Protein AF-A0A0U2J6K1-F1 (afdb_monomer_lite)

Foldseek 3Di:
DVVVVVVVPDDQVFQWEWEDEPDFKIKIKGWAAAWPDWDWDDDFQEIEIETEHDPDHPPDTDIDIDMGTHDPSNPYYWYHYNNHTDDHPYYYYD

Organism: NCBI:txid200991

Secondary structure (DSSP, 8-state):
-HHHHHHHH--TT-SEEEEEETTTEEEEEEEES-EEEEEEEEETTEEEEEEEE-SS--SSPEEEEEEEE--TT--EEEEEETTEEE--SEEEE-

Sequence (94 aa):
MVQQELQNVIDPTAPLQLINEGEDIAYIVYQFEAIVAADIEEDGETIKVNLNVAEEGNDVSEQTIYKLTLNEDHEIIEVFVDGEATPIDVVSRI

pLDDT: mean 83.99, std 11.04, range [52.03, 94.5]

Radius of gyration: 13.1 Å; chains: 1; bounding box: 38×21×32 Å

Structure (mmCIF, N/CA/C/O backbone):
data_AF-A0A0U2J6K1-F1
#
_entry.id   AF-A0A0U2J6K1-F1
#
loop_
_atom_site.group_PDB
_atom_site.id
_atom_site.type_symbol
_atom_site.label_atom_id
_atom_site.label_alt_id
_atom_site.label_comp_id
_atom_site.label_asym_id
_atom_site.label_entity_id
_atom_site.label_seq_id
_atom_site.pdbx_PDB_ins_code
_atom_site.Cartn_x
_atom_site.Cartn_y
_atom_site.Cartn_z
_atom_site.occupancy
_atom_site.B_iso_or_equiv
_atom_site.auth_seq_id
_atom_site.auth_comp_id
_atom_site.auth_asym_id
_atom_site.auth_atom_id
_atom_site.pdbx_PDB_model_num
ATOM 1 N N . MET A 1 1 ? 6.259 12.339 14.033 1.00 56.59 1 MET A N 1
ATOM 2 C CA . MET A 1 1 ? 6.437 11.075 14.778 1.00 56.59 1 MET A CA 1
ATOM 3 C C . MET A 1 1 ? 6.001 9.900 13.914 1.00 56.59 1 MET A C 1
ATOM 5 O O . MET A 1 1 ? 6.840 9.046 13.685 1.00 56.59 1 MET A O 1
ATOM 9 N N . VAL A 1 2 ? 4.829 9.980 13.267 1.00 64.44 2 VAL A N 1
ATOM 10 C CA . VAL A 1 2 ? 4.312 9.005 12.276 1.00 64.44 2 VAL A CA 1
ATOM 11 C C . VAL A 1 2 ? 5.356 8.450 11.293 1.00 64.44 2 VAL A C 1
ATOM 13 O O . VAL A 1 2 ? 5.450 7.245 11.127 1.00 64.44 2 VAL A O 1
ATOM 16 N N . GLN A 1 3 ? 6.210 9.287 10.688 1.00 75.12 3 GLN A N 1
ATOM 17 C CA . GLN A 1 3 ? 7.230 8.797 9.743 1.00 75.12 3 GLN A CA 1
ATOM 18 C C . GLN A 1 3 ? 8.253 7.826 10.360 1.00 75.12 3 GLN A C 1
ATOM 20 O O . GLN A 1 3 ? 8.718 6.931 9.668 1.00 75.12 3 GLN A O 1
ATOM 25 N N . GLN A 1 4 ? 8.629 7.983 11.634 1.00 82.19 4 GLN A N 1
ATOM 26 C CA . GLN A 1 4 ? 9.593 7.072 12.269 1.00 82.19 4 GLN A CA 1
ATOM 27 C C . GLN A 1 4 ? 8.945 5.738 12.639 1.00 82.19 4 GLN A C 1
ATOM 29 O O . GLN A 1 4 ? 9.581 4.697 12.524 1.00 82.19 4 GLN A O 1
ATOM 34 N N . GLU A 1 5 ? 7.687 5.772 13.073 1.00 87.31 5 GLU A N 1
ATOM 35 C CA . GLU A 1 5 ? 6.914 4.573 13.408 1.00 87.31 5 GLU A CA 1
ATOM 36 C C . GLU A 1 5 ? 6.582 3.774 12.148 1.00 87.31 5 GLU A C 1
ATOM 38 O O . GLU A 1 5 ? 6.808 2.568 12.122 1.00 87.31 5 GLU A O 1
ATOM 43 N N . LEU A 1 6 ? 6.195 4.464 11.070 1.00 87.94 6 LEU A N 1
ATOM 44 C CA . LEU A 1 6 ? 5.974 3.869 9.756 1.00 87.94 6 LEU A CA 1
ATOM 45 C C . LEU A 1 6 ? 7.220 3.126 9.255 1.00 87.94 6 LEU A C 1
ATOM 47 O O . LEU A 1 6 ? 7.139 1.955 8.907 1.00 87.94 6 LEU A O 1
ATOM 51 N N . GLN A 1 7 ? 8.398 3.758 9.296 1.00 89.38 7 GLN A N 1
ATOM 52 C CA . GLN A 1 7 ? 9.642 3.112 8.853 1.00 89.38 7 GLN A CA 1
ATOM 53 C C . GLN A 1 7 ? 10.043 1.893 9.699 1.00 89.38 7 GLN A C 1
ATOM 55 O O . GLN A 1 7 ? 10.767 1.039 9.199 1.00 89.38 7 GLN A O 1
ATOM 60 N N . ASN A 1 8 ? 9.602 1.796 10.957 1.00 90.81 8 ASN A N 1
ATOM 61 C CA . ASN A 1 8 ? 9.918 0.652 11.820 1.00 90.81 8 ASN A CA 1
ATOM 62 C C . ASN A 1 8 ? 9.054 -0.583 11.533 1.00 90.81 8 ASN A C 1
ATOM 64 O O . ASN A 1 8 ? 9.436 -1.679 11.940 1.00 90.81 8 ASN A O 1
ATOM 68 N N . VAL A 1 9 ? 7.895 -0.410 10.892 1.00 92.31 9 VAL A N 1
ATOM 69 C CA . VAL A 1 9 ? 6.971 -1.515 10.585 1.00 92.31 9 VAL A CA 1
ATOM 70 C C . VAL A 1 9 ? 7.024 -1.970 9.127 1.00 92.31 9 VAL A C 1
ATOM 72 O O . VAL A 1 9 ? 6.453 -3.009 8.810 1.00 92.31 9 VAL A O 1
ATOM 75 N N . ILE A 1 10 ? 7.697 -1.215 8.252 1.00 91.06 10 ILE A N 1
ATOM 76 C CA . ILE A 1 10 ? 7.932 -1.614 6.860 1.00 91.06 10 ILE A CA 1
ATOM 77 C C . ILE A 1 10 ? 8.854 -2.831 6.839 1.00 91.06 10 ILE A C 1
ATOM 79 O O . ILE A 1 10 ? 9.977 -2.782 7.343 1.00 91.06 10 ILE A O 1
ATOM 83 N N . ASP A 1 11 ? 8.393 -3.909 6.211 1.00 90.50 11 ASP A N 1
ATOM 84 C CA . ASP A 1 11 ? 9.204 -5.091 5.947 1.00 90.50 11 ASP A CA 1
ATOM 85 C C . ASP A 1 11 ? 10.013 -4.875 4.655 1.00 90.50 11 ASP A C 1
ATOM 87 O O . ASP A 1 11 ? 9.425 -4.829 3.579 1.00 90.50 11 ASP A O 1
ATOM 91 N N . PRO A 1 12 ? 11.349 -4.748 4.689 1.00 87.19 12 PRO A N 1
ATOM 92 C CA . PRO A 1 12 ? 12.167 -4.486 3.498 1.00 87.19 12 PRO A CA 1
ATOM 93 C C . PRO A 1 12 ? 12.253 -5.671 2.514 1.00 87.19 12 PRO A C 1
ATOM 95 O O . PRO A 1 12 ? 13.031 -5.622 1.566 1.00 87.19 12 PRO A O 1
ATOM 98 N N . THR A 1 13 ? 11.547 -6.773 2.775 1.00 88.69 13 THR A N 1
ATOM 99 C CA . THR A 1 13 ? 11.507 -7.959 1.909 1.00 88.69 13 THR A CA 1
ATOM 100 C C . THR A 1 13 ? 10.144 -8.185 1.262 1.00 88.69 13 THR A C 1
ATOM 102 O O . THR A 1 13 ? 10.032 -9.031 0.375 1.00 88.69 13 THR A O 1
ATOM 105 N N . ALA A 1 14 ? 9.120 -7.437 1.683 1.00 90.00 14 ALA A N 1
ATOM 106 C CA . ALA A 1 14 ? 7.770 -7.547 1.153 1.00 90.00 14 ALA A CA 1
ATOM 107 C C . ALA A 1 14 ? 7.549 -6.525 0.018 1.00 90.00 14 ALA A C 1
ATOM 109 O O . ALA A 1 14 ? 7.595 -5.314 0.286 1.00 90.00 14 ALA A O 1
ATOM 110 N N . PRO A 1 15 ? 7.302 -6.988 -1.225 1.00 88.75 15 PRO A N 1
ATOM 111 C CA . PRO A 1 15 ? 7.190 -6.117 -2.390 1.00 88.75 15 PRO A CA 1
ATOM 112 C C . PRO A 1 15 ? 5.978 -5.190 -2.318 1.00 88.75 15 PRO A C 1
ATOM 114 O O . PRO A 1 15 ? 6.101 -4.030 -2.704 1.00 88.75 15 PRO A O 1
ATOM 117 N N . LEU A 1 16 ? 4.842 -5.648 -1.780 1.00 91.94 16 LEU A N 1
ATOM 118 C CA . LEU A 1 16 ? 3.658 -4.819 -1.578 1.00 91.94 16 LEU A CA 1
ATOM 119 C C . LEU A 1 16 ? 3.097 -4.969 -0.159 1.00 91.94 16 LEU A C 1
ATOM 121 O O . LEU A 1 16 ? 2.813 -6.068 0.315 1.00 91.94 16 LEU A O 1
ATOM 125 N N . GLN A 1 17 ? 2.899 -3.845 0.529 1.00 94.31 17 GLN A N 1
ATOM 126 C CA . GLN A 1 17 ? 2.437 -3.829 1.917 1.00 94.31 17 GLN A CA 1
ATOM 127 C C . GLN A 1 17 ? 1.361 -2.779 2.144 1.00 94.31 17 GLN A C 1
ATOM 129 O O . GLN A 1 17 ? 1.387 -1.701 1.549 1.00 94.31 17 GLN A O 1
ATOM 134 N N . LEU A 1 18 ? 0.462 -3.082 3.076 1.00 93.94 18 LEU A N 1
ATOM 135 C CA . LEU A 1 18 ? -0.560 -2.173 3.572 1.00 93.94 18 LEU A CA 1
ATOM 136 C C . LEU A 1 18 ? -0.340 -1.924 5.064 1.00 93.94 18 LEU A C 1
ATOM 138 O O . LEU A 1 18 ? -0.353 -2.855 5.869 1.00 93.94 18 LEU A O 1
ATOM 142 N N . ILE A 1 19 ? -0.175 -0.662 5.444 1.00 94.50 19 ILE A N 1
ATOM 143 C CA . ILE A 1 19 ? 0.046 -0.257 6.832 1.00 94.50 19 ILE A CA 1
ATOM 144 C C . ILE A 1 19 ? -1.084 0.673 7.245 1.00 94.50 19 ILE A C 1
ATOM 146 O O . ILE A 1 19 ? -1.220 1.764 6.703 1.00 94.50 19 ILE A O 1
ATOM 150 N N . ASN A 1 20 ? -1.890 0.257 8.214 1.00 92.00 20 ASN A N 1
ATOM 151 C CA . ASN A 1 20 ? -3.007 1.060 8.704 1.00 92.00 20 ASN A CA 1
ATOM 152 C C . ASN A 1 20 ? -2.544 2.007 9.821 1.00 92.00 20 ASN A C 1
ATOM 154 O O . ASN A 1 20 ? -1.816 1.588 10.719 1.00 92.00 20 ASN A O 1
ATOM 158 N N . GLU A 1 21 ? -2.991 3.260 9.790 1.00 91.12 21 GLU A N 1
ATOM 159 C CA . GLU A 1 21 ? -2.826 4.255 10.855 1.00 91.12 21 GLU A CA 1
ATOM 160 C C . GLU A 1 21 ? -4.224 4.654 11.343 1.00 91.12 21 GLU A C 1
ATOM 162 O O . GLU A 1 21 ? -4.943 5.403 10.687 1.00 91.12 21 GLU A O 1
ATOM 167 N N . GLY A 1 22 ? -4.638 4.147 12.505 1.00 86.75 22 GLY A N 1
ATOM 168 C CA . GLY A 1 22 ? -6.010 4.378 12.975 1.00 86.75 22 GLY A CA 1
ATOM 169 C C . GLY A 1 22 ? -7.058 3.682 12.097 1.00 86.75 22 GLY A C 1
ATOM 170 O O . GLY A 1 22 ? -6.850 2.526 11.726 1.00 86.75 22 GLY A O 1
ATOM 171 N N . GLU A 1 23 ? -8.206 4.324 11.882 1.00 85.12 23 GLU A N 1
ATOM 172 C CA . GLU A 1 23 ? -9.329 3.800 11.078 1.00 85.12 23 GLU A CA 1
ATOM 173 C C . GLU A 1 23 ? -9.430 4.501 9.713 1.00 85.12 23 GLU A C 1
ATOM 175 O O . GLU A 1 23 ? -9.843 3.887 8.738 1.00 85.12 23 GLU A O 1
ATOM 180 N N . ASP A 1 24 ? -8.976 5.753 9.626 1.00 89.44 24 ASP A N 1
ATOM 181 C CA . ASP A 1 24 ? -9.196 6.625 8.465 1.00 89.44 24 ASP A CA 1
ATOM 182 C C . ASP A 1 24 ? -7.967 6.762 7.556 1.00 89.44 24 ASP A C 1
ATOM 184 O O . ASP A 1 24 ? -7.988 7.504 6.574 1.00 89.44 24 ASP A O 1
ATOM 188 N N . ILE A 1 25 ? -6.836 6.146 7.906 1.00 91.12 25 ILE A N 1
ATOM 189 C CA . ILE A 1 25 ? -5.588 6.299 7.156 1.00 91.12 25 ILE A CA 1
ATOM 190 C C . ILE A 1 25 ? -4.965 4.935 6.906 1.00 91.12 25 ILE A C 1
ATOM 192 O O . ILE A 1 25 ? -4.807 4.113 7.807 1.00 91.12 25 ILE A O 1
ATOM 196 N N . ALA A 1 26 ? -4.520 4.742 5.671 1.00 91.75 26 ALA A N 1
ATOM 197 C CA . ALA A 1 26 ? -3.675 3.625 5.303 1.00 91.75 26 ALA A CA 1
ATOM 198 C C . ALA A 1 26 ? -2.498 4.086 4.448 1.00 91.75 26 ALA A C 1
ATOM 200 O O . ALA A 1 26 ? -2.517 5.146 3.823 1.00 91.75 26 ALA A O 1
ATOM 201 N N . TYR A 1 27 ? -1.459 3.269 4.421 1.00 92.50 27 TYR A N 1
ATOM 202 C CA . TYR A 1 27 ? -0.275 3.472 3.615 1.00 92.50 27 TYR A CA 1
ATOM 203 C C . TYR A 1 27 ? -0.051 2.251 2.738 1.00 92.50 27 TYR A C 1
ATOM 205 O O . TYR A 1 27 ? 0.072 1.143 3.256 1.00 92.50 27 TYR A O 1
ATOM 213 N N . ILE A 1 28 ? 0.045 2.460 1.428 1.00 92.44 28 ILE A N 1
ATOM 214 C CA . ILE A 1 28 ? 0.547 1.449 0.499 1.00 92.44 28 ILE A CA 1
ATOM 215 C C . ILE A 1 28 ? 2.047 1.657 0.354 1.00 92.44 28 ILE A C 1
ATOM 217 O O . ILE A 1 28 ? 2.496 2.747 -0.010 1.00 92.44 28 ILE A O 1
ATOM 221 N N . VAL A 1 29 ? 2.817 0.617 0.648 1.00 91.75 29 VAL A N 1
ATOM 222 C CA . VAL A 1 29 ? 4.269 0.605 0.479 1.00 91.75 29 VAL A CA 1
ATOM 223 C C . VAL A 1 29 ? 4.609 -0.389 -0.613 1.00 91.75 29 VAL A C 1
ATOM 225 O O . VAL A 1 29 ? 4.294 -1.570 -0.489 1.00 91.75 29 VAL A O 1
ATOM 228 N N . TYR A 1 30 ? 5.256 0.097 -1.667 1.00 88.94 30 TYR A N 1
ATOM 229 C CA . TYR A 1 30 ? 5.695 -0.723 -2.789 1.00 88.94 30 TYR A CA 1
ATOM 230 C C . TYR A 1 30 ? 7.215 -0.640 -2.934 1.00 88.94 30 TYR A C 1
ATOM 232 O O . TYR A 1 30 ? 7.779 0.460 -2.942 1.00 88.94 30 TYR A O 1
ATOM 240 N N . GLN A 1 31 ? 7.866 -1.802 -2.989 1.00 84.69 31 GLN A N 1
ATOM 241 C CA . GLN A 1 31 ? 9.318 -1.964 -3.075 1.00 84.69 31 GLN A CA 1
ATOM 242 C C . GLN A 1 31 ? 9.675 -2.657 -4.386 1.00 84.69 31 GLN A C 1
ATOM 244 O O . GLN A 1 31 ? 9.606 -3.880 -4.478 1.00 84.69 31 GLN A O 1
ATOM 249 N N . PHE A 1 32 ? 10.040 -1.883 -5.404 1.00 73.69 32 PHE A N 1
ATOM 250 C CA . PHE A 1 32 ? 10.294 -2.414 -6.744 1.00 73.69 32 PHE A CA 1
ATOM 251 C C . PHE A 1 32 ? 11.199 -1.492 -7.561 1.00 73.69 32 PHE A C 1
ATOM 253 O O . PHE A 1 32 ? 11.620 -0.425 -7.104 1.00 73.69 32 PHE A O 1
ATOM 260 N N . GLU A 1 33 ? 11.509 -1.935 -8.777 1.00 67.06 33 GLU A N 1
ATOM 261 C CA . GLU A 1 33 ? 12.113 -1.107 -9.818 1.00 67.06 33 GLU A CA 1
ATOM 262 C C . GLU A 1 33 ? 11.190 0.094 -10.100 1.00 67.06 33 GLU A C 1
ATOM 264 O O . GLU A 1 33 ? 9.967 -0.040 -10.109 1.00 67.06 33 GLU A O 1
ATOM 269 N N . ALA A 1 34 ? 11.790 1.280 -10.214 1.00 66.75 34 ALA A N 1
ATOM 270 C CA . ALA A 1 34 ? 11.157 2.602 -10.211 1.00 66.75 34 ALA A CA 1
ATOM 271 C C . ALA A 1 34 ? 9.676 2.661 -10.660 1.00 66.75 34 ALA A C 1
ATOM 273 O O . ALA A 1 34 ? 9.335 2.308 -11.789 1.00 66.75 34 ALA A O 1
ATOM 274 N N . ILE A 1 35 ? 8.796 3.211 -9.811 1.00 65.56 35 ILE A N 1
ATOM 275 C CA . ILE A 1 35 ? 7.397 3.491 -10.180 1.00 65.56 35 ILE A CA 1
ATOM 276 C C . ILE A 1 35 ? 7.350 4.720 -11.095 1.00 65.56 35 ILE A C 1
ATOM 278 O O . ILE A 1 35 ? 7.838 5.793 -10.740 1.00 65.56 35 ILE A O 1
ATOM 282 N N . VAL A 1 36 ? 6.718 4.585 -12.259 1.00 63.50 36 VAL A N 1
ATOM 283 C CA . VAL A 1 36 ? 6.570 5.660 -13.255 1.00 63.50 36 VAL A CA 1
ATOM 284 C C . VAL A 1 36 ? 5.334 6.505 -12.978 1.00 63.50 36 VAL A C 1
ATOM 286 O O . VAL A 1 36 ? 5.356 7.722 -13.171 1.00 63.50 36 VAL A O 1
ATOM 289 N N . ALA A 1 37 ? 4.252 5.877 -12.524 1.00 78.25 37 ALA A N 1
ATOM 290 C CA . ALA A 1 37 ? 3.013 6.564 -12.193 1.00 78.25 37 ALA A CA 1
ATOM 291 C C . ALA A 1 37 ? 2.216 5.786 -11.146 1.00 78.25 37 ALA A C 1
ATOM 293 O O . ALA A 1 37 ? 2.227 4.558 -11.136 1.00 78.25 37 ALA A O 1
ATOM 294 N N . ALA A 1 38 ? 1.481 6.517 -10.314 1.00 84.06 38 ALA A N 1
ATOM 295 C CA . ALA A 1 38 ? 0.449 5.951 -9.464 1.00 84.06 38 ALA A CA 1
ATOM 296 C C . ALA A 1 38 ? -0.843 6.737 -9.637 1.00 84.06 38 ALA A C 1
ATOM 298 O O . ALA A 1 38 ? -0.818 7.970 -9.689 1.00 84.06 38 ALA A O 1
ATOM 299 N N . ASP A 1 39 ? -1.941 6.006 -9.709 1.00 89.31 39 ASP A N 1
ATOM 300 C CA . ASP A 1 39 ? -3.289 6.536 -9.810 1.00 89.31 39 ASP A CA 1
ATOM 301 C C . ASP A 1 39 ? -4.182 5.867 -8.759 1.00 89.31 39 ASP A C 1
ATOM 303 O O . ASP A 1 39 ? -3.972 4.706 -8.397 1.00 89.31 39 ASP A O 1
ATOM 307 N N . ILE A 1 40 ? -5.123 6.633 -8.215 1.00 88.62 40 ILE A N 1
ATOM 308 C CA . ILE A 1 40 ? -6.042 6.177 -7.175 1.00 88.62 40 ILE A CA 1
ATOM 309 C C . ILE A 1 40 ? -7.452 6.470 -7.665 1.00 88.62 40 ILE A C 1
ATOM 311 O O . ILE A 1 40 ? -7.805 7.629 -7.892 1.00 88.62 40 ILE A O 1
ATOM 315 N N . GLU A 1 41 ? -8.257 5.420 -7.770 1.00 89.81 41 GLU A N 1
ATOM 316 C CA . GLU A 1 41 ? -9.655 5.500 -8.169 1.00 89.81 41 GLU A CA 1
ATOM 317 C C . GLU A 1 41 ? -10.550 5.011 -7.030 1.00 89.81 41 GLU A C 1
ATOM 319 O O . GLU A 1 41 ? -10.262 4.010 -6.376 1.00 89.81 41 GLU A O 1
ATOM 324 N N . GLU A 1 42 ? -11.665 5.703 -6.811 1.00 87.69 42 GLU A N 1
ATOM 325 C CA . GLU A 1 42 ? -12.719 5.253 -5.902 1.00 87.69 42 GLU A CA 1
ATOM 326 C C . GLU A 1 42 ? -13.861 4.645 -6.724 1.00 87.69 42 GLU A C 1
ATOM 328 O O . GLU A 1 42 ? -14.458 5.313 -7.573 1.00 87.69 42 GLU A O 1
ATOM 333 N N . ASP A 1 43 ? -14.170 3.376 -6.468 1.00 85.81 43 ASP A N 1
ATOM 334 C CA . ASP A 1 43 ? -15.237 2.610 -7.113 1.00 85.81 43 ASP A CA 1
ATOM 335 C C . ASP A 1 43 ? -16.205 2.094 -6.042 1.00 85.81 43 ASP A C 1
ATOM 337 O O . ASP A 1 43 ? -16.125 0.957 -5.573 1.00 85.81 43 ASP A O 1
ATOM 341 N N . GLY A 1 44 ? -17.102 2.979 -5.601 1.00 85.94 44 GLY A N 1
ATOM 342 C CA . GLY A 1 44 ? -18.026 2.693 -4.504 1.00 85.94 44 GLY A CA 1
ATOM 343 C C . GLY A 1 44 ? -17.278 2.471 -3.191 1.00 85.94 44 GLY A C 1
ATOM 344 O O . GLY A 1 44 ? -16.647 3.391 -2.681 1.00 85.94 44 GLY A O 1
ATOM 345 N N . GLU A 1 45 ? -17.356 1.248 -2.666 1.00 87.62 45 GLU A N 1
ATOM 346 C CA . GLU A 1 45 ? -16.701 0.832 -1.417 1.00 87.62 45 GLU A CA 1
ATOM 347 C C . GLU A 1 45 ? -15.229 0.415 -1.588 1.00 87.62 45 GLU A C 1
ATOM 349 O O . GLU A 1 45 ? -14.545 0.077 -0.620 1.00 87.62 45 GLU A O 1
ATOM 354 N N . THR A 1 46 ? -14.736 0.407 -2.832 1.00 88.75 46 THR A N 1
ATOM 355 C CA . THR A 1 46 ? -13.385 -0.047 -3.173 1.00 88.75 46 THR A CA 1
ATOM 356 C C . THR A 1 46 ? -12.489 1.114 -3.582 1.00 88.75 46 THR A C 1
ATOM 358 O O . THR A 1 46 ? -12.816 1.871 -4.494 1.00 88.75 46 THR A O 1
ATOM 361 N N . ILE A 1 47 ? -11.312 1.208 -2.968 1.00 90.88 47 ILE A N 1
ATOM 362 C CA . ILE A 1 47 ? -10.205 2.037 -3.446 1.00 90.88 47 ILE A CA 1
ATOM 363 C C . ILE A 1 47 ? -9.315 1.167 -4.333 1.00 90.88 47 ILE A C 1
ATOM 365 O O . ILE A 1 47 ? -8.745 0.176 -3.873 1.00 90.88 47 ILE A O 1
ATOM 369 N N . LYS A 1 48 ? -9.162 1.554 -5.598 1.00 92.50 48 LYS A N 1
ATOM 370 C CA . LYS A 1 48 ? -8.241 0.919 -6.543 1.00 92.50 48 LYS A CA 1
ATOM 371 C C . LYS A 1 48 ? -6.974 1.746 -6.642 1.00 92.50 48 LYS A C 1
ATOM 373 O O . LYS A 1 48 ? -7.019 2.931 -6.960 1.00 92.50 48 LYS A O 1
ATOM 378 N N . VAL A 1 49 ? -5.839 1.114 -6.378 1.00 91.44 49 VAL A N 1
ATOM 379 C CA . VAL A 1 49 ? -4.516 1.728 -6.484 1.00 91.44 49 VAL A CA 1
ATOM 380 C C . VAL A 1 49 ? -3.813 1.127 -7.691 1.00 91.44 49 VAL A C 1
ATOM 382 O O . VAL A 1 49 ? -3.436 -0.040 -7.668 1.00 91.44 49 VAL A O 1
ATOM 385 N N . ASN A 1 50 ? -3.633 1.919 -8.742 1.00 92.25 50 ASN A N 1
ATOM 386 C CA . ASN A 1 50 ? -2.954 1.509 -9.965 1.00 92.25 50 ASN A CA 1
ATOM 387 C C . ASN A 1 50 ? -1.511 2.021 -9.943 1.00 92.25 50 ASN A C 1
ATOM 389 O O . ASN A 1 50 ? -1.271 3.223 -10.044 1.00 92.25 50 ASN A O 1
ATOM 393 N N . LEU A 1 51 ? -0.549 1.113 -9.824 1.00 89.06 51 LEU A N 1
ATOM 394 C CA . LEU A 1 51 ? 0.884 1.378 -9.873 1.00 89.06 51 LEU A CA 1
ATOM 395 C C . LEU A 1 51 ? 1.404 0.950 -11.248 1.00 89.06 51 LEU A C 1
ATOM 397 O O . LEU A 1 51 ? 1.217 -0.191 -11.645 1.00 89.06 51 LEU A O 1
ATOM 401 N N . ASN A 1 52 ? 2.056 1.847 -11.981 1.00 87.00 52 ASN A N 1
ATOM 402 C CA . ASN A 1 52 ? 2.727 1.511 -13.240 1.00 87.00 52 ASN A CA 1
ATOM 403 C C . ASN A 1 52 ? 4.232 1.592 -13.012 1.00 87.00 52 ASN A C 1
ATOM 405 O O . ASN A 1 52 ? 4.727 2.664 -12.638 1.00 87.00 52 ASN A O 1
ATOM 409 N N . VAL A 1 53 ? 4.954 0.491 -13.214 1.00 79.00 53 VAL A N 1
ATOM 410 C CA . VAL A 1 53 ? 6.407 0.445 -13.026 1.00 79.00 53 VAL A CA 1
ATOM 411 C C . VAL A 1 53 ? 7.155 0.708 -14.328 1.00 79.00 53 VAL A C 1
ATOM 413 O O . VAL A 1 53 ? 6.629 0.558 -15.429 1.00 79.00 53 VAL A O 1
ATOM 416 N N . ALA A 1 54 ? 8.397 1.171 -14.222 1.00 71.62 54 ALA A N 1
ATOM 417 C CA . ALA A 1 54 ? 9.273 1.276 -15.378 1.00 71.62 54 ALA A CA 1
ATOM 418 C C . ALA A 1 54 ? 9.738 -0.129 -15.768 1.00 71.62 54 ALA A C 1
ATOM 420 O O . ALA A 1 54 ? 10.224 -0.861 -14.912 1.00 71.62 54 ALA A O 1
ATOM 421 N N . GLU A 1 55 ? 9.688 -0.468 -17.060 1.00 64.19 55 GLU A N 1
ATOM 422 C CA . GLU A 1 55 ? 10.246 -1.738 -17.559 1.00 64.19 55 GLU A CA 1
ATOM 423 C C . GLU A 1 55 ? 11.768 -1.854 -17.337 1.00 64.19 55 GLU A C 1
ATOM 425 O O . GLU A 1 55 ? 12.308 -2.955 -17.344 1.00 64.19 55 GLU A O 1
ATOM 430 N N . GLU A 1 56 ? 12.468 -0.729 -17.145 1.00 57.50 56 GLU A N 1
ATOM 431 C CA . GLU A 1 56 ? 13.912 -0.686 -16.897 1.00 57.50 56 GLU A CA 1
ATOM 432 C C . GLU A 1 56 ? 14.247 0.402 -15.860 1.00 57.50 56 GLU A C 1
ATOM 434 O O . GLU A 1 56 ? 14.485 1.568 -16.190 1.00 57.50 56 GLU A O 1
ATOM 439 N N . GLY A 1 57 ? 14.252 0.027 -14.581 1.00 52.03 57 GLY A N 1
ATOM 440 C CA . GLY A 1 57 ? 14.832 0.820 -13.496 1.00 52.03 57 GLY A CA 1
ATOM 441 C C . GLY A 1 57 ? 16.217 0.284 -13.139 1.00 52.03 57 GLY A C 1
ATOM 442 O O . GLY A 1 57 ? 16.462 -0.907 -13.246 1.00 52.03 57 GLY A O 1
ATOM 443 N N . ASN A 1 58 ? 17.155 1.146 -12.736 1.00 53.53 58 ASN A N 1
ATOM 444 C CA . ASN A 1 58 ? 18.459 0.698 -12.227 1.00 53.53 58 ASN A CA 1
ATOM 445 C C . ASN A 1 58 ? 18.283 -0.351 -11.107 1.00 53.53 58 ASN A C 1
ATOM 447 O O . ASN A 1 58 ? 17.280 -0.307 -10.407 1.00 53.53 58 ASN A O 1
ATOM 451 N N . ASP A 1 59 ? 19.310 -1.182 -10.878 1.00 54.94 59 ASP A N 1
ATOM 452 C CA . ASP A 1 59 ? 19.487 -2.216 -9.821 1.00 54.94 59 ASP A CA 1
ATOM 453 C C . ASP A 1 59 ? 19.234 -1.741 -8.358 1.00 54.94 59 ASP A C 1
ATOM 455 O O . ASP A 1 59 ? 19.589 -2.402 -7.383 1.00 54.94 59 ASP A O 1
ATOM 459 N N . VAL A 1 60 ? 18.689 -0.539 -8.175 1.00 55.97 60 VAL A N 1
ATOM 460 C CA . VAL A 1 60 ? 18.340 0.086 -6.909 1.00 55.97 60 VAL A CA 1
ATOM 461 C C . VAL A 1 60 ? 16.838 -0.082 -6.704 1.00 55.97 60 VAL A C 1
ATOM 463 O O . VAL A 1 60 ? 16.043 0.625 -7.314 1.00 55.97 60 VAL A O 1
ATOM 466 N N . SER A 1 61 ? 16.453 -1.002 -5.822 1.00 64.75 61 SER A N 1
ATOM 467 C CA . SER A 1 61 ? 15.072 -1.109 -5.350 1.00 64.75 61 SER A CA 1
ATOM 468 C C . SER A 1 61 ? 14.652 0.218 -4.714 1.00 64.75 61 SER A C 1
ATOM 470 O O . SER A 1 61 ? 15.238 0.645 -3.714 1.00 64.75 61 SER A O 1
ATOM 472 N N . GLU A 1 62 ? 13.662 0.888 -5.300 1.00 72.94 62 GLU A N 1
ATOM 473 C CA . GLU A 1 62 ? 13.089 2.106 -4.741 1.00 72.94 62 GLU A CA 1
ATOM 474 C C . GLU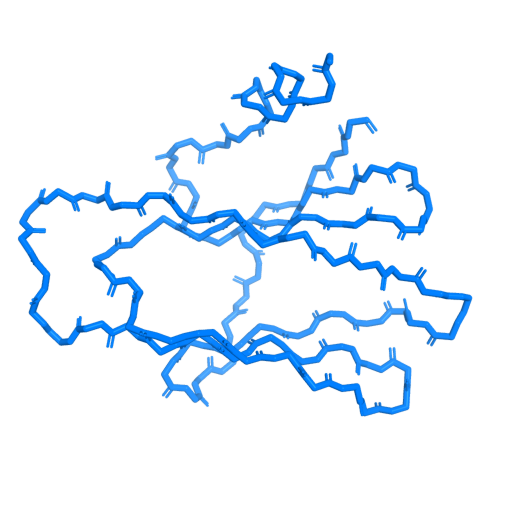 A 1 62 ? 11.875 1.749 -3.881 1.00 72.94 62 GLU A C 1
ATOM 476 O O . GLU A 1 62 ? 11.084 0.862 -4.201 1.00 72.94 62 GLU A O 1
ATOM 481 N N . GLN A 1 63 ? 11.736 2.449 -2.756 1.00 80.06 63 GLN A N 1
ATOM 482 C CA . GLN A 1 63 ? 10.570 2.344 -1.890 1.00 80.06 63 GLN A CA 1
ATOM 483 C C . GLN A 1 63 ? 9.693 3.568 -2.119 1.00 80.06 63 GLN A C 1
ATOM 485 O O . GLN A 1 63 ? 10.130 4.696 -1.877 1.00 80.06 63 GLN A O 1
ATOM 490 N N . THR A 1 64 ? 8.437 3.347 -2.492 1.00 85.31 64 THR A N 1
ATOM 491 C CA . THR A 1 64 ? 7.443 4.423 -2.550 1.00 85.31 64 THR A CA 1
ATOM 492 C C . THR A 1 64 ? 6.343 4.174 -1.533 1.00 85.31 64 THR A C 1
ATOM 494 O O . THR A 1 64 ? 5.888 3.047 -1.353 1.00 85.31 64 THR A O 1
ATOM 497 N N . ILE A 1 65 ? 5.941 5.241 -0.844 1.00 88.69 65 ILE A N 1
ATOM 498 C CA . ILE A 1 65 ? 4.880 5.221 0.160 1.00 88.69 65 ILE A CA 1
ATOM 499 C C . ILE A 1 65 ? 3.748 6.121 -0.327 1.00 88.69 65 ILE A C 1
ATOM 501 O O . ILE A 1 65 ? 3.937 7.331 -0.473 1.00 88.69 65 ILE A O 1
ATOM 505 N N . TYR A 1 66 ? 2.563 5.549 -0.504 1.00 88.69 66 TYR A N 1
ATOM 506 C CA . TYR A 1 66 ? 1.337 6.276 -0.817 1.00 88.69 66 TYR A CA 1
ATOM 507 C C . TYR A 1 66 ? 0.454 6.342 0.414 1.00 88.69 66 TYR A C 1
ATOM 509 O O . TYR A 1 66 ? 0.155 5.315 1.014 1.00 88.69 66 TYR A O 1
ATOM 517 N N . LYS A 1 67 ? 0.028 7.547 0.792 1.00 90.31 67 LYS A N 1
ATOM 518 C CA . LYS A 1 67 ? -0.938 7.739 1.873 1.00 90.31 67 LYS A CA 1
ATOM 519 C C . LYS A 1 67 ? -2.348 7.763 1.291 1.00 90.31 67 LYS A C 1
ATOM 521 O O . LYS A 1 67 ? -2.658 8.633 0.482 1.00 90.31 67 LYS A O 1
ATOM 526 N N . LEU A 1 68 ? -3.183 6.845 1.751 1.00 89.56 68 LEU A N 1
ATOM 527 C CA . LEU A 1 68 ? -4.612 6.776 1.485 1.00 89.56 68 LEU A CA 1
ATOM 528 C C . LEU A 1 68 ? -5.372 7.385 2.665 1.00 89.56 68 LEU A C 1
ATOM 530 O O . LEU A 1 68 ? -4.975 7.230 3.821 1.00 89.56 68 LEU A O 1
ATOM 534 N N . THR A 1 69 ? -6.456 8.093 2.362 1.00 88.00 69 THR A N 1
ATOM 535 C CA . THR A 1 69 ? -7.446 8.505 3.363 1.00 88.00 69 THR A CA 1
ATOM 536 C C . THR A 1 69 ? -8.681 7.659 3.118 1.00 88.00 69 THR A C 1
ATOM 538 O O . THR A 1 69 ? -9.232 7.711 2.024 1.00 88.00 69 THR A O 1
ATOM 541 N N . LEU A 1 70 ? -9.046 6.856 4.106 1.00 86.12 70 LEU A N 1
ATOM 542 C CA . LEU A 1 70 ? -10.212 5.989 4.101 1.00 86.12 70 LEU A CA 1
ATOM 543 C C . LEU A 1 70 ? -11.396 6.760 4.689 1.00 86.12 70 LEU A C 1
ATOM 545 O O . LEU A 1 70 ? -11.221 7.600 5.576 1.00 86.12 70 LEU A O 1
ATOM 549 N N . ASN A 1 71 ? -12.596 6.485 4.201 1.00 81.44 71 ASN A N 1
ATOM 550 C CA . ASN A 1 71 ? -13.840 6.910 4.833 1.00 81.44 71 ASN A CA 1
ATOM 551 C C . ASN A 1 71 ? -14.652 5.679 5.275 1.00 81.44 71 ASN A C 1
ATOM 553 O O . ASN A 1 71 ? -14.269 4.547 4.991 1.00 81.44 71 ASN A O 1
ATOM 557 N N . GLU A 1 72 ? -15.767 5.897 5.980 1.00 75.75 72 GLU A N 1
ATOM 558 C CA . GLU A 1 72 ? -16.637 4.811 6.474 1.00 75.75 72 GLU A CA 1
ATOM 559 C C . GLU A 1 72 ? -17.200 3.919 5.351 1.00 75.75 72 GLU A C 1
ATOM 561 O O . GLU A 1 72 ? -17.648 2.811 5.632 1.00 75.75 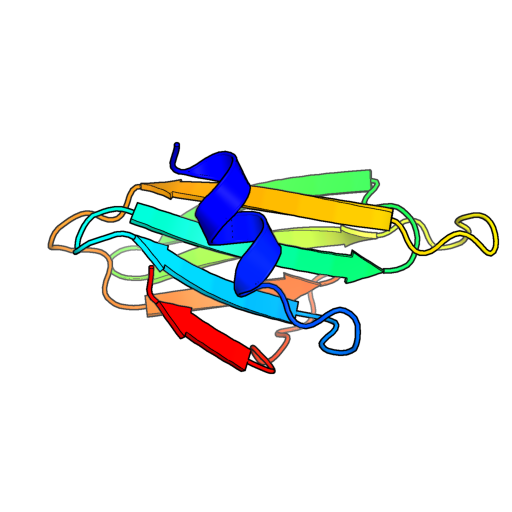72 GLU A O 1
ATOM 566 N N . ASP A 1 73 ? -17.176 4.388 4.100 1.00 73.06 73 ASP A N 1
ATOM 567 C CA . ASP A 1 73 ? -17.623 3.643 2.925 1.00 73.06 73 ASP A CA 1
ATOM 568 C C . ASP A 1 73 ? -16.486 2.828 2.268 1.00 73.06 73 ASP A C 1
ATOM 570 O O . ASP A 1 73 ? -16.766 1.920 1.493 1.00 73.06 73 ASP A O 1
ATOM 574 N N . HIS A 1 74 ? -15.207 3.112 2.549 1.00 72.06 74 HIS A N 1
ATOM 575 C CA . HIS A 1 74 ? -14.050 2.459 1.919 1.00 72.06 74 HIS A CA 1
ATOM 576 C C . HIS A 1 74 ? -13.595 1.223 2.708 1.00 72.06 74 HIS A C 1
ATOM 578 O O . HIS A 1 74 ? -12.666 1.283 3.516 1.00 72.06 74 HIS A O 1
ATOM 584 N N . GLU A 1 75 ? -14.232 0.079 2.455 1.00 71.94 75 GLU A N 1
ATOM 585 C CA . GLU A 1 75 ? -13.930 -1.191 3.138 1.00 71.94 75 GLU A CA 1
ATOM 586 C C . GLU A 1 75 ? -12.877 -2.046 2.409 1.00 71.94 75 GLU A C 1
ATOM 588 O O . GLU A 1 75 ? -12.267 -2.936 3.012 1.00 71.94 75 GLU A O 1
ATOM 593 N N . ILE A 1 76 ? -12.647 -1.794 1.114 1.00 86.31 76 ILE A N 1
ATOM 594 C CA . ILE A 1 76 ? -11.834 -2.658 0.247 1.00 86.31 76 ILE A CA 1
ATOM 595 C 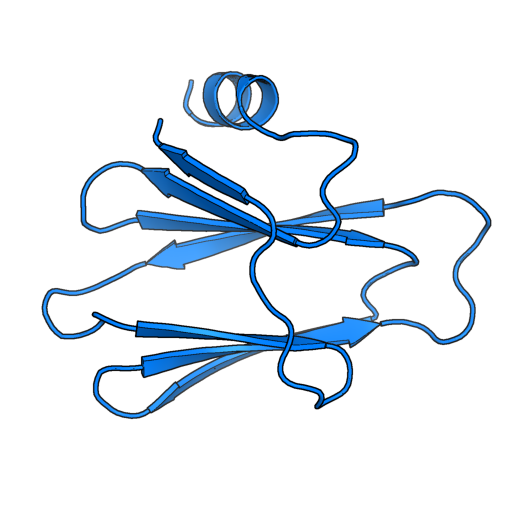C . ILE A 1 76 ? -10.722 -1.846 -0.423 1.00 86.31 76 ILE A C 1
ATOM 597 O O . ILE A 1 76 ? -10.971 -0.802 -1.019 1.00 86.31 76 ILE A O 1
ATOM 601 N N . ILE A 1 77 ? -9.486 -2.348 -0.365 1.00 90.31 77 ILE A N 1
ATOM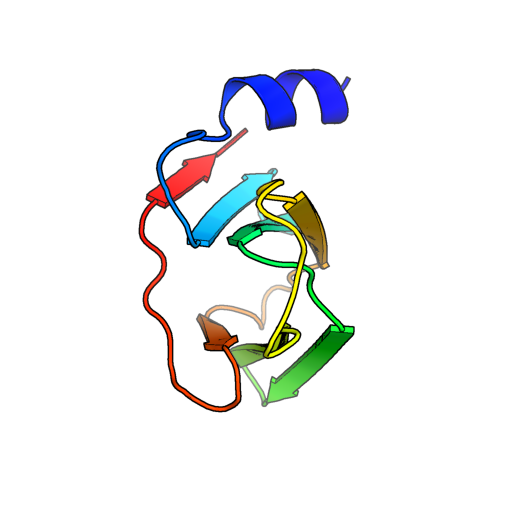 602 C CA . ILE A 1 77 ? -8.346 -1.796 -1.107 1.00 90.31 77 ILE A CA 1
ATOM 603 C C . ILE A 1 77 ? -7.838 -2.867 -2.069 1.00 90.31 77 ILE A C 1
ATOM 605 O O . ILE A 1 77 ? -7.392 -3.931 -1.637 1.00 90.31 77 ILE A O 1
ATOM 609 N N . GLU A 1 78 ? -7.881 -2.571 -3.364 1.00 92.88 78 GLU A N 1
ATOM 610 C CA . GLU A 1 78 ? -7.300 -3.405 -4.415 1.00 92.88 78 GLU A CA 1
ATOM 611 C C . GLU A 1 78 ? -6.096 -2.696 -5.029 1.00 92.88 78 GLU A C 1
ATOM 613 O O . GLU A 1 78 ? -6.154 -1.510 -5.353 1.00 92.88 78 GLU A O 1
ATOM 618 N N . VAL A 1 79 ? -4.995 -3.425 -5.203 1.00 92.38 79 VAL A N 1
ATOM 619 C CA . VAL A 1 79 ? -3.779 -2.893 -5.818 1.00 92.38 79 VAL A CA 1
ATOM 620 C C . VAL A 1 79 ? -3.547 -3.589 -7.148 1.00 92.38 79 VAL A C 1
ATOM 622 O O . VAL A 1 79 ? -3.595 -4.815 -7.240 1.00 92.38 79 VAL A O 1
ATOM 625 N N . PHE A 1 80 ? -3.269 -2.795 -8.170 1.00 93.12 80 PHE A N 1
ATOM 626 C CA . PHE A 1 80 ? -2.921 -3.246 -9.504 1.00 93.12 80 PHE A CA 1
ATOM 627 C C . PHE A 1 80 ? -1.514 -2.758 -9.822 1.00 93.12 80 PHE A C 1
AT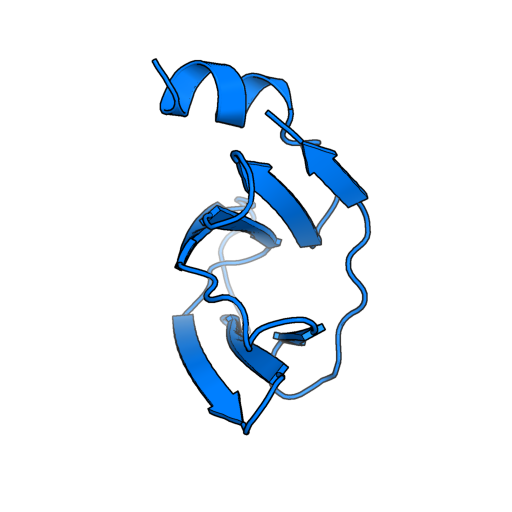OM 629 O O . PHE A 1 80 ? -1.234 -1.569 -9.688 1.00 93.12 80 PHE A O 1
ATOM 636 N N . VAL A 1 81 ? -0.636 -3.663 -10.241 1.00 88.75 81 VAL A N 1
ATOM 637 C CA . VAL A 1 81 ? 0.704 -3.338 -10.737 1.00 88.75 81 VAL A CA 1
ATOM 638 C C . VAL A 1 81 ? 0.703 -3.626 -12.231 1.00 88.75 81 VAL A C 1
ATOM 640 O O . VAL A 1 81 ? 0.385 -4.741 -12.633 1.00 88.75 81 VAL A O 1
ATOM 643 N N . ASP A 1 82 ? 0.958 -2.610 -13.053 1.00 88.38 82 ASP A N 1
ATOM 644 C CA . ASP A 1 82 ? 0.913 -2.679 -14.522 1.00 88.38 82 ASP A CA 1
ATOM 645 C C . ASP A 1 82 ? -0.388 -3.296 -15.068 1.00 88.38 82 ASP A C 1
ATOM 647 O O . ASP A 1 82 ? -0.426 -4.021 -16.063 1.00 88.38 82 ASP A O 1
ATOM 651 N N . GLY A 1 83 ? -1.496 -2.981 -14.391 1.00 90.19 83 GLY A N 1
ATOM 652 C CA . GLY A 1 83 ? -2.835 -3.469 -14.719 1.00 90.19 83 GLY A CA 1
ATOM 653 C C . GLY A 1 83 ? -3.155 -4.876 -14.201 1.00 90.19 83 GLY A C 1
ATOM 654 O O . GLY A 1 83 ? -4.280 -5.340 -14.392 1.00 90.19 83 GLY A O 1
ATOM 655 N N . GLU A 1 84 ? -2.225 -5.552 -13.523 1.00 90.88 84 GLU A N 1
ATOM 656 C CA . GLU A 1 84 ? -2.438 -6.873 -12.931 1.00 90.88 84 GLU A CA 1
ATOM 657 C C . GLU A 1 84 ? -2.776 -6.774 -11.440 1.00 90.88 84 GLU A C 1
ATOM 659 O O . GLU A 1 84 ? -2.053 -6.159 -10.652 1.00 90.88 84 GLU A O 1
ATOM 664 N N . ALA A 1 85 ? -3.876 -7.415 -11.031 1.00 92.81 85 ALA A N 1
ATOM 665 C CA . ALA A 1 85 ? -4.276 -7.480 -9.628 1.00 92.81 85 ALA A CA 1
ATOM 666 C C . ALA A 1 85 ? -3.174 -8.154 -8.798 1.00 92.81 85 ALA A C 1
ATOM 668 O O . ALA A 1 85 ? -2.842 -9.322 -9.012 1.00 92.81 85 ALA A O 1
ATOM 669 N N . THR A 1 86 ? -2.620 -7.410 -7.847 1.00 91.56 86 THR A N 1
ATOM 670 C CA . THR A 1 86 ? -1.447 -7.810 -7.073 1.00 91.56 86 THR A CA 1
ATOM 671 C C . THR A 1 86 ? -1.832 -7.990 -5.608 1.00 91.56 86 THR A C 1
ATOM 673 O O . THR A 1 86 ? -2.396 -7.075 -5.002 1.00 91.56 86 THR A O 1
ATOM 676 N N . PRO A 1 87 ? -1.567 -9.165 -5.010 1.00 92.88 87 PRO A N 1
ATOM 677 C CA . PRO A 1 87 ? -1.899 -9.405 -3.616 1.00 92.88 87 PRO A CA 1
ATOM 678 C C . PRO A 1 87 ? -1.000 -8.584 -2.691 1.00 92.88 87 PRO A C 1
ATOM 680 O O . PRO A 1 87 ? 0.190 -8.426 -2.942 1.00 92.8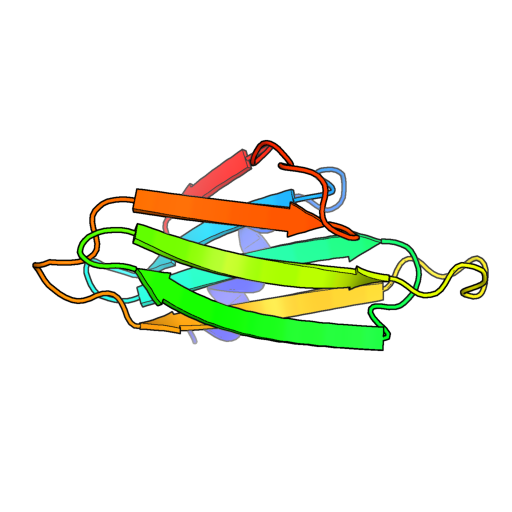8 87 PRO A O 1
ATOM 683 N N . ILE A 1 88 ? -1.567 -8.113 -1.584 1.00 92.69 88 ILE A N 1
ATOM 684 C CA . ILE A 1 88 ? -0.799 -7.486 -0.508 1.00 92.69 88 ILE A CA 1
ATOM 685 C C . ILE A 1 88 ? -0.070 -8.590 0.268 1.00 92.69 88 ILE A C 1
ATOM 687 O O . ILE A 1 88 ? -0.715 -9.481 0.825 1.00 92.69 88 ILE A O 1
ATOM 691 N N . ASP A 1 89 ? 1.260 -8.525 0.329 1.00 93.25 89 ASP A N 1
ATOM 692 C CA . ASP A 1 89 ? 2.089 -9.525 1.011 1.00 93.25 89 ASP A CA 1
ATOM 693 C C . ASP A 1 89 ? 1.987 -9.415 2.533 1.00 93.25 89 ASP A C 1
ATOM 695 O O . ASP A 1 89 ? 1.920 -10.420 3.245 1.00 93.25 89 ASP A O 1
ATOM 699 N N . VAL A 1 90 ? 1.988 -8.179 3.041 1.00 93.88 90 VAL A N 1
ATOM 700 C CA . VAL A 1 90 ? 1.985 -7.891 4.478 1.00 93.88 90 VAL A CA 1
ATOM 701 C C . VAL A 1 90 ? 0.969 -6.806 4.800 1.00 93.88 90 VAL A C 1
ATOM 703 O O . VAL A 1 90 ? 0.970 -5.730 4.205 1.00 93.88 90 VAL A O 1
ATOM 706 N N . VAL A 1 91 ? 0.134 -7.083 5.801 1.00 93.00 91 VAL A N 1
ATOM 707 C CA . VAL A 1 91 ? -0.767 -6.103 6.410 1.00 93.00 91 VAL A CA 1
ATOM 708 C C . VAL A 1 91 ? -0.318 -5.855 7.845 1.00 93.00 91 VAL A C 1
ATOM 710 O O . VAL A 1 91 ? -0.231 -6.790 8.644 1.00 93.00 91 VAL A O 1
ATOM 713 N N . SER A 1 92 ? -0.039 -4.601 8.186 1.00 94.00 92 SER A N 1
ATOM 714 C CA . SER A 1 92 ? 0.378 -4.193 9.530 1.00 94.00 92 SER A CA 1
ATOM 715 C C . SER A 1 92 ? -0.344 -2.919 9.989 1.00 94.00 92 SER A C 1
ATOM 717 O O . SER A 1 92 ? -1.212 -2.381 9.292 1.00 94.00 92 SER A O 1
ATOM 719 N N . ARG A 1 93 ? -0.065 -2.479 11.222 1.00 91.38 93 ARG A N 1
ATOM 720 C CA . ARG A 1 93 ? -0.707 -1.314 11.845 1.00 91.38 93 ARG A CA 1
ATOM 721 C C . ARG A 1 93 ? 0.287 -0.541 12.708 1.00 91.38 93 ARG A C 1
ATOM 723 O O . ARG A 1 93 ? 1.091 -1.171 13.399 1.00 91.38 93 ARG A O 1
ATOM 730 N N . ILE A 1 94 ? 0.181 0.787 12.678 1.00 88.50 94 ILE A N 1
ATOM 731 C CA . ILE A 1 94 ? 0.835 1.725 13.605 1.00 88.50 94 ILE A CA 1
ATOM 732 C C . ILE A 1 94 ? -0.184 2.410 14.514 1.00 88.50 94 ILE A C 1
ATOM 734 O O . ILE A 1 94 ? -1.357 2.572 14.096 1.00 88.50 94 ILE A O 1
#